Protein AF-A0A2C9KX02-F1 (afdb_monomer)

Organism: Biomphalaria glabrata (NCBI:txid6526)

Mean predicted aligned error: 10.03 Å

Foldseek 3Di:
DDVVLLVLCVVCCVVVLVPDACVQLLVQCCVVVVDDPVLSVVLVVVVDRVSSVVSVSVSCVVVVVCVVSSLVSLCVDPVSVVVSCVSVVVVVPVPVPPDDD

Nearest PDB structures (foldseek):
  5wvc-assembly1_C  TM=8.047E-01  e=5.888E-02  Homo sapiens
  5wve-assembly1_W  TM=7.852E-01  e=6.231E-02  Homo sapiens
  5juy-assembly1_G  TM=7.852E-01  e=6.231E-02  Homo sapiens
  5wve-assembly1_X  TM=8.085E-01  e=1.456E-01  Homo sapiens
  8jol-assembly1_C  TM=7.876E-01  e=2.422E-01  Caenorhabditis elegans

Solvent-accessible surface area (backbone atoms only — not comparable to full-atom values): 5947 Å² total; per-residue (Å²): 122,51,76,67,54,52,51,51,49,69,60,54,45,62,66,42,60,80,76,48,75,62,64,61,45,54,52,44,33,41,76,69,66,69,41,51,74,68,54,49,52,59,31,66,69,57,82,38,66,71,57,25,48,53,52,50,54,53,58,38,68,77,34,54,88,51,45,61,55,55,47,48,39,28,50,73,37,80,76,39,26,60,48,42,43,61,64,54,56,54,69,73,65,68,65,74,84,78,77,87,133

pLDDT: mean 71.99, std 13.84, range [37.88, 91.06]

Sequence (101 aa):
MNASDWEKLQRNWKELLEINPVCHIINHLFQEDVITLSEKKSIEKLKVFDKEMRKLLHLLKEKPEKCKHFLDALKADPVDKLIADKILETESKSDPSLRTK

Secondary structure (DSSP, 8-state):
--HHHHHHHHHHHHHHHTTS-THHHHHHHHHTTSS-HHHHHHHHTT--HHHHHHHHHHHHHT-GGGHHHHHHHHHHSHHHHHHHHHHHGGGSS--------

Structure (mmCIF, N/CA/C/O backbone):
data_AF-A0A2C9KX02-F1
#
_entry.id   AF-A0A2C9KX02-F1
#
loop_
_atom_site.group_PDB
_atom_site.id
_atom_site.type_symbol
_atom_site.label_atom_id
_atom_site.label_alt_id
_atom_site.label_comp_id
_atom_site.label_asym_id
_atom_site.label_entity_id
_atom_site.label_seq_id
_atom_site.pdbx_PDB_ins_code
_atom_site.Cartn_x
_atom_site.Cartn_y
_atom_site.Cartn_z
_atom_site.occupancy
_atom_site.B_iso_or_equiv
_atom_site.auth_seq_id
_atom_site.auth_comp_id
_atom_site.auth_asym_id
_atom_site.auth_atom_id
_atom_site.pdbx_PDB_model_num
ATOM 1 N N . MET A 1 1 ? 7.414 -9.070 7.611 1.00 62.44 1 MET A N 1
ATOM 2 C CA . MET A 1 1 ? 8.177 -7.989 6.962 1.00 62.44 1 MET A CA 1
ATOM 3 C C . MET A 1 1 ? 8.860 -7.199 8.055 1.00 62.44 1 MET A C 1
ATOM 5 O O . MET A 1 1 ? 8.194 -6.727 8.973 1.00 62.44 1 MET A O 1
ATOM 9 N N . ASN A 1 2 ? 10.181 -7.152 8.013 1.00 66.19 2 ASN A N 1
ATOM 10 C CA . ASN A 1 2 ? 11.015 -6.701 9.117 1.00 66.19 2 ASN A CA 1
ATOM 11 C C . ASN A 1 2 ? 11.307 -5.203 8.924 1.00 66.19 2 ASN A C 1
ATOM 13 O O . ASN A 1 2 ? 11.073 -4.657 7.846 1.00 66.19 2 ASN A O 1
ATOM 17 N N . ALA A 1 3 ? 11.843 -4.511 9.934 1.00 67.81 3 ALA A N 1
ATOM 18 C CA . ALA A 1 3 ? 12.183 -3.086 9.798 1.00 67.81 3 ALA A CA 1
ATOM 19 C C . ALA A 1 3 ? 13.124 -2.812 8.603 1.00 67.81 3 ALA A C 1
ATOM 21 O O . ALA A 1 3 ? 12.953 -1.825 7.893 1.00 67.81 3 ALA A O 1
ATOM 22 N N . SER A 1 4 ? 14.047 -3.740 8.328 1.00 69.44 4 SER A N 1
ATOM 23 C CA . SER A 1 4 ? 14.963 -3.652 7.186 1.00 69.44 4 SER A CA 1
ATOM 24 C C . SER A 1 4 ? 14.243 -3.756 5.834 1.00 69.44 4 SER A C 1
ATOM 26 O O . SER A 1 4 ? 14.561 -3.011 4.910 1.00 69.44 4 SER A O 1
ATOM 28 N N . ASP A 1 5 ? 13.225 -4.611 5.719 1.00 70.56 5 ASP A N 1
ATOM 29 C CA . ASP A 1 5 ? 12.431 -4.739 4.489 1.00 70.56 5 ASP A CA 1
ATOM 30 C C . ASP A 1 5 ? 11.604 -3.478 4.238 1.00 70.56 5 ASP A C 1
ATOM 32 O O . ASP A 1 5 ? 11.465 -3.034 3.101 1.00 70.56 5 ASP A O 1
ATOM 36 N N . TRP A 1 6 ? 11.108 -2.858 5.312 1.00 70.81 6 TRP A N 1
ATOM 37 C CA . TRP A 1 6 ? 10.410 -1.577 5.262 1.00 70.81 6 TRP A CA 1
ATOM 38 C C . TRP A 1 6 ? 11.303 -0.439 4.764 1.00 70.81 6 TRP A C 1
ATOM 40 O O . TRP A 1 6 ? 10.883 0.343 3.912 1.00 70.81 6 TRP A O 1
ATOM 50 N N . GLU A 1 7 ? 12.544 -0.359 5.240 1.00 72.38 7 GLU A N 1
ATOM 51 C CA . GLU A 1 7 ? 13.509 0.631 4.754 1.00 72.38 7 GLU A CA 1
ATOM 52 C C . GLU A 1 7 ? 13.896 0.393 3.291 1.00 72.38 7 GLU A C 1
ATOM 54 O O . GLU A 1 7 ? 14.009 1.345 2.515 1.00 72.38 7 GLU A O 1
ATOM 59 N N . LYS A 1 8 ? 14.061 -0.871 2.883 1.00 72.62 8 LYS A N 1
ATOM 60 C CA . LYS A 1 8 ? 14.314 -1.233 1.482 1.00 72.62 8 LYS A CA 1
ATOM 61 C C . LYS A 1 8 ? 13.140 -0.844 0.594 1.00 72.62 8 LYS A C 1
ATOM 63 O O . LYS A 1 8 ? 13.359 -0.233 -0.453 1.00 72.62 8 LYS A O 1
ATOM 68 N N . LEU A 1 9 ? 11.913 -1.128 1.028 1.00 72.62 9 LEU A N 1
ATOM 69 C CA . LEU A 1 9 ? 10.703 -0.687 0.348 1.00 72.62 9 LEU A CA 1
ATOM 70 C C . LEU A 1 9 ? 10.708 0.837 0.199 1.00 72.62 9 LEU A C 1
ATOM 72 O O . LEU A 1 9 ? 10.555 1.342 -0.906 1.00 72.62 9 LEU A O 1
ATOM 76 N N . GLN A 1 10 ? 10.995 1.563 1.285 1.00 71.31 10 GLN A N 1
ATOM 77 C CA . GLN A 1 10 ? 11.071 3.026 1.308 1.00 71.31 10 GLN A CA 1
ATOM 78 C C . GLN A 1 10 ? 12.219 3.635 0.482 1.00 71.31 10 GLN A C 1
ATOM 80 O O . GLN A 1 10 ? 12.170 4.828 0.169 1.00 71.31 10 GLN A O 1
ATOM 85 N N . ARG A 1 11 ? 13.228 2.860 0.084 1.00 71.62 11 ARG A N 1
ATOM 86 C CA . ARG A 1 11 ? 14.259 3.313 -0.863 1.00 71.62 11 ARG A CA 1
ATOM 87 C C . ARG A 1 11 ? 13.867 3.039 -2.311 1.00 71.62 11 ARG A C 1
ATOM 89 O O . ARG A 1 11 ? 13.950 3.950 -3.124 1.00 71.62 11 ARG A O 1
ATOM 96 N N . ASN A 1 12 ? 13.389 1.830 -2.603 1.00 69.50 12 ASN A N 1
ATOM 97 C CA . ASN A 1 12 ? 13.079 1.400 -3.971 1.00 69.50 12 ASN A CA 1
ATOM 98 C C . ASN A 1 12 ? 11.732 1.949 -4.485 1.00 69.50 12 ASN A C 1
ATOM 100 O O . ASN A 1 12 ? 11.524 2.044 -5.687 1.00 69.50 12 ASN A O 1
ATOM 104 N N . TRP A 1 13 ? 10.805 2.356 -3.609 1.00 70.00 13 TRP A N 1
ATOM 105 C CA . TRP A 1 13 ? 9.485 2.839 -4.049 1.00 70.00 13 TRP A CA 1
ATOM 106 C C . TRP A 1 13 ? 9.480 4.223 -4.717 1.00 70.00 13 TRP A C 1
ATOM 108 O O . TRP A 1 13 ? 8.510 4.566 -5.386 1.00 70.00 13 TRP A O 1
ATOM 118 N N . LYS A 1 14 ? 10.528 5.040 -4.551 1.00 66.12 14 LYS A N 1
ATOM 119 C CA . LYS A 1 14 ? 10.631 6.297 -5.308 1.00 66.12 14 LYS A CA 1
ATOM 120 C C . LYS A 1 14 ? 10.782 6.023 -6.801 1.00 66.12 14 LYS A C 1
ATOM 122 O O . LYS A 1 14 ? 10.148 6.704 -7.593 1.00 66.12 14 LYS A O 1
ATOM 127 N N . GLU A 1 15 ? 11.540 4.984 -7.146 1.00 64.62 15 GLU A N 1
ATOM 128 C CA . GLU A 1 15 ? 11.658 4.494 -8.521 1.00 64.62 15 GLU A CA 1
ATOM 129 C C . GLU A 1 15 ? 10.318 3.904 -9.017 1.00 64.62 15 GLU A C 1
ATOM 131 O O . GLU A 1 15 ? 9.996 4.044 -10.189 1.00 64.62 15 GLU A O 1
ATOM 136 N N . LEU A 1 16 ? 9.489 3.322 -8.131 1.00 59.25 16 LEU A N 1
ATOM 137 C CA . LEU A 1 16 ? 8.128 2.843 -8.463 1.00 59.25 16 LEU A CA 1
ATOM 138 C C . LEU A 1 16 ? 7.164 3.975 -8.839 1.00 59.25 16 LEU A C 1
ATOM 140 O O . LEU A 1 16 ? 6.402 3.838 -9.791 1.00 59.25 16 LEU A O 1
ATOM 144 N N . LEU A 1 17 ? 7.171 5.083 -8.092 1.00 60.81 17 LEU A N 1
ATOM 145 C CA . LEU A 1 17 ? 6.248 6.206 -8.309 1.00 60.81 17 LEU A CA 1
ATOM 146 C C . LEU A 1 17 ? 6.389 6.871 -9.675 1.00 60.81 17 LEU A C 1
ATOM 148 O O . LEU A 1 17 ? 5.419 7.434 -10.180 1.00 60.81 17 LEU A O 1
ATOM 152 N N . GLU A 1 18 ? 7.602 6.873 -10.226 1.00 59.12 18 GLU A N 1
ATOM 153 C CA . GLU A 1 18 ? 7.873 7.447 -11.544 1.00 59.12 18 GLU A CA 1
ATOM 154 C C . GLU A 1 18 ? 7.298 6.579 -12.670 1.00 59.12 18 GLU A C 1
ATOM 156 O O . GLU A 1 18 ? 7.070 7.078 -13.770 1.00 59.12 18 GLU A O 1
ATOM 161 N N . ILE A 1 19 ? 7.033 5.299 -12.390 1.00 56.28 19 ILE A N 1
ATOM 162 C CA . ILE A 1 19 ? 6.668 4.300 -13.394 1.00 56.28 19 ILE A CA 1
ATOM 163 C C . ILE A 1 19 ? 5.190 3.900 -13.283 1.00 56.28 19 ILE A C 1
ATOM 165 O O . ILE A 1 19 ? 4.560 3.678 -14.316 1.00 56.28 19 ILE A O 1
ATOM 169 N N . ASN A 1 20 ? 4.611 3.828 -12.075 1.00 60.44 20 ASN A N 1
ATOM 170 C CA . ASN A 1 20 ? 3.275 3.254 -11.890 1.00 60.44 20 ASN A CA 1
ATOM 171 C C . ASN A 1 20 ? 2.402 4.002 -10.855 1.00 60.44 20 ASN A C 1
ATOM 173 O O . ASN A 1 20 ? 2.854 4.288 -9.739 1.00 60.44 20 ASN A O 1
ATOM 177 N N . PRO A 1 21 ? 1.124 4.308 -11.162 1.00 61.69 21 PRO A N 1
ATOM 178 C CA . PRO A 1 21 ? 0.203 4.889 -10.192 1.00 61.69 21 PRO A CA 1
ATOM 179 C C . PRO A 1 21 ? -0.193 3.907 -9.075 1.00 61.69 21 PRO A C 1
ATOM 181 O O . PRO A 1 21 ? -0.736 2.829 -9.305 1.00 61.69 21 PRO A O 1
ATOM 184 N N . VAL A 1 22 ? -0.071 4.384 -7.833 1.00 69.88 22 VAL A N 1
ATOM 185 C CA . VAL A 1 22 ? -0.425 3.720 -6.555 1.00 69.88 22 VAL A CA 1
ATOM 186 C C . VAL A 1 22 ? -1.890 3.220 -6.494 1.00 69.88 22 VAL A C 1
ATOM 188 O O . VAL A 1 22 ? -2.257 2.413 -5.641 1.00 69.88 22 VAL A O 1
ATOM 191 N N . CYS A 1 23 ? -2.732 3.668 -7.429 1.00 73.69 23 CYS A N 1
ATOM 192 C CA . CYS A 1 23 ? -4.139 3.300 -7.607 1.00 73.69 23 CYS A CA 1
ATOM 193 C C . CYS A 1 23 ? -4.395 1.781 -7.585 1.00 73.69 23 CYS A C 1
ATOM 195 O O . CYS A 1 23 ? -5.283 1.320 -6.863 1.00 73.69 23 CYS A O 1
ATOM 197 N N . HIS A 1 24 ? -3.622 0.995 -8.342 1.00 77.50 24 HIS A N 1
ATOM 198 C CA . HIS A 1 24 ? -3.848 -0.453 -8.440 1.00 77.50 24 HIS A CA 1
ATOM 199 C C . HIS A 1 24 ? -3.601 -1.163 -7.107 1.00 77.50 24 HIS A C 1
ATOM 201 O O . HIS A 1 24 ? -4.408 -1.989 -6.678 1.00 77.50 24 HIS A O 1
ATOM 207 N N . ILE A 1 25 ? -2.543 -0.760 -6.405 1.00 81.00 25 ILE A N 1
ATOM 208 C CA . ILE A 1 25 ? -2.181 -1.298 -5.095 1.00 81.00 25 ILE A CA 1
ATOM 209 C C . ILE A 1 25 ? -3.262 -0.960 -4.061 1.00 81.00 25 ILE A C 1
ATOM 211 O O . ILE A 1 25 ? -3.703 -1.832 -3.317 1.00 81.00 25 ILE A O 1
ATOM 215 N N . ILE A 1 26 ? -3.741 0.288 -4.039 1.00 84.38 26 ILE A N 1
ATOM 216 C CA . ILE A 1 26 ? -4.815 0.723 -3.130 1.00 84.38 26 ILE A CA 1
ATOM 217 C C . ILE A 1 26 ? -6.097 -0.084 -3.376 1.00 84.38 26 ILE A C 1
ATOM 219 O O . ILE A 1 26 ? -6.749 -0.512 -2.424 1.00 84.38 26 ILE A O 1
ATOM 223 N N . ASN A 1 27 ? -6.464 -0.307 -4.641 1.00 85.38 27 ASN A N 1
ATOM 224 C CA . ASN A 1 27 ? -7.644 -1.095 -4.989 1.00 85.38 27 ASN A CA 1
ATOM 225 C C . ASN A 1 27 ? -7.513 -2.552 -4.547 1.00 85.38 27 ASN A C 1
ATOM 227 O O . ASN A 1 27 ? -8.446 -3.071 -3.939 1.00 85.38 27 ASN A O 1
ATOM 231 N N . HIS A 1 28 ? -6.362 -3.180 -4.792 1.00 85.69 28 HIS A N 1
ATOM 232 C CA . HIS A 1 28 ? -6.112 -4.558 -4.376 1.00 85.69 28 HIS A CA 1
ATOM 233 C C . HIS A 1 28 ? -6.178 -4.702 -2.851 1.00 85.69 28 HIS A C 1
ATOM 235 O O . HIS A 1 28 ? 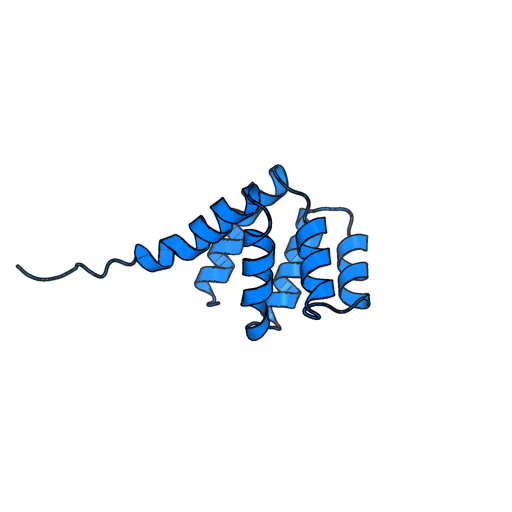-6.899 -5.545 -2.330 1.00 85.69 28 HIS A O 1
ATOM 241 N N . LEU A 1 29 ? -5.518 -3.804 -2.116 1.00 86.75 29 LEU A N 1
ATOM 242 C CA . LEU A 1 29 ? -5.555 -3.803 -0.653 1.00 86.75 29 LEU A CA 1
ATOM 243 C C . LEU A 1 29 ? -6.954 -3.557 -0.081 1.00 86.75 29 LE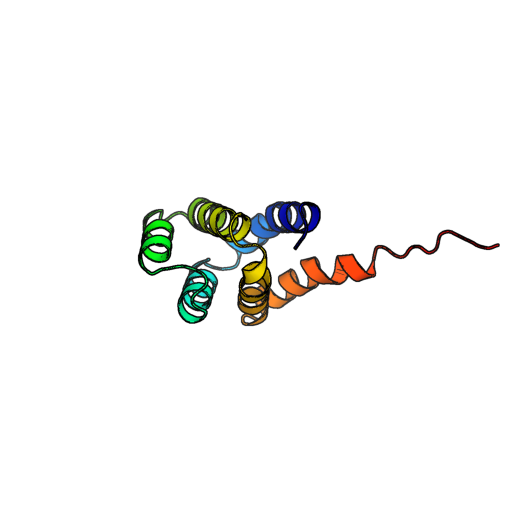U A C 1
ATOM 245 O O . LEU A 1 29 ? -7.259 -4.028 1.011 1.00 86.75 29 LEU A O 1
ATOM 249 N N . PHE A 1 30 ? -7.801 -2.812 -0.787 1.00 88.75 30 PHE A N 1
ATOM 250 C CA . PHE A 1 30 ? -9.197 -2.653 -0.401 1.00 88.75 30 PHE A CA 1
ATOM 251 C C . PHE A 1 30 ? -10.012 -3.930 -0.656 1.00 88.75 30 PHE A C 1
ATOM 253 O O . PHE A 1 30 ? -10.824 -4.298 0.185 1.00 88.75 30 PHE A O 1
ATOM 260 N N . GLN A 1 31 ? -9.790 -4.620 -1.781 1.00 88.94 31 GLN A N 1
ATOM 261 C CA . GLN A 1 31 ? -10.465 -5.893 -2.075 1.00 88.94 31 GLN A CA 1
ATOM 262 C C . GLN A 1 31 ? -10.078 -7.006 -1.096 1.00 88.94 31 GLN A C 1
ATOM 264 O O . GLN A 1 31 ? -10.935 -7.788 -0.700 1.00 88.94 31 GLN A O 1
ATOM 269 N N . GLU A 1 32 ? -8.822 -7.021 -0.656 1.00 86.50 32 GLU A N 1
ATOM 270 C CA . GLU A 1 32 ? -8.290 -7.975 0.325 1.00 86.50 32 GLU A CA 1
ATOM 271 C C . GLU A 1 32 ? -8.600 -7.586 1.788 1.00 86.50 32 GLU A C 1
ATOM 273 O O . GLU A 1 32 ? -8.027 -8.147 2.722 1.00 86.50 32 GLU A O 1
ATOM 278 N N . ASP A 1 33 ? -9.467 -6.589 2.009 1.00 86.75 33 ASP A N 1
ATOM 279 C CA . ASP A 1 33 ? -9.851 -6.071 3.332 1.00 86.75 33 ASP A CA 1
ATOM 280 C C . ASP A 1 33 ? -8.641 -5.647 4.201 1.00 86.75 33 ASP A C 1
ATOM 282 O O . ASP A 1 33 ? -8.632 -5.713 5.434 1.00 86.75 33 ASP A O 1
ATOM 286 N N . VAL A 1 34 ? -7.549 -5.209 3.567 1.00 87.62 34 VAL A N 1
ATOM 287 C CA . VAL A 1 34 ? -6.340 -4.728 4.256 1.00 87.62 34 VAL A CA 1
ATOM 288 C C . VAL A 1 34 ? -6.524 -3.300 4.748 1.00 87.62 34 VAL A C 1
ATOM 290 O O . VAL A 1 34 ? -6.137 -2.957 5.875 1.00 87.62 34 VAL A O 1
ATOM 293 N N . ILE A 1 35 ? -7.150 -2.483 3.908 1.00 89.19 35 ILE A N 1
ATOM 294 C CA . ILE A 1 35 ? -7.547 -1.115 4.212 1.00 89.19 35 ILE A CA 1
ATOM 295 C C . ILE A 1 35 ? -9.063 -0.983 4.086 1.00 89.19 35 ILE A C 1
ATOM 297 O O . ILE A 1 35 ? -9.689 -1.537 3.190 1.00 89.19 35 ILE A O 1
ATOM 301 N N . THR A 1 36 ? -9.655 -0.205 4.977 1.00 91.06 36 THR A N 1
ATOM 302 C CA . THR A 1 36 ? -11.072 0.145 4.955 1.00 91.06 36 THR A CA 1
ATOM 303 C C . THR A 1 36 ? -11.372 1.169 3.862 1.00 91.06 36 THR A C 1
ATOM 305 O O . THR A 1 36 ? -10.497 1.892 3.376 1.00 91.06 36 THR A O 1
ATOM 308 N N . LEU A 1 37 ? -12.656 1.328 3.535 1.00 88.88 37 LEU A N 1
ATOM 309 C CA . LEU A 1 37 ? -13.117 2.368 2.610 1.00 88.88 37 LEU A CA 1
ATOM 310 C C . LEU A 1 37 ? -12.722 3.785 3.071 1.00 88.88 37 LEU A C 1
ATOM 312 O O . LEU A 1 37 ? -12.472 4.662 2.244 1.00 88.88 37 LEU A O 1
ATOM 316 N N . SER A 1 38 ? -12.668 4.019 4.387 1.00 90.81 38 SER A N 1
ATOM 317 C CA . SER A 1 38 ? -12.267 5.308 4.963 1.00 90.81 38 SER A CA 1
ATOM 318 C C . SER A 1 38 ? -10.774 5.580 4.762 1.00 90.81 38 SER A C 1
ATOM 320 O O . SER A 1 38 ? -10.388 6.674 4.341 1.00 90.81 38 SER A O 1
ATOM 322 N N . GLU A 1 39 ? -9.933 4.569 4.997 1.00 90.31 39 GLU A N 1
ATOM 323 C CA . GLU A 1 39 ? -8.489 4.633 4.749 1.00 90.31 39 GLU A CA 1
ATOM 324 C C . GLU A 1 39 ? -8.200 4.841 3.259 1.00 90.31 39 GLU A C 1
ATOM 326 O O . GLU A 1 39 ? -7.477 5.775 2.913 1.00 90.31 39 GLU A O 1
ATOM 331 N N . LYS A 1 40 ? -8.852 4.069 2.378 1.00 88.56 40 LYS A N 1
ATOM 332 C CA . LYS A 1 40 ? -8.764 4.229 0.919 1.00 88.56 40 LYS A CA 1
ATOM 333 C C . LYS A 1 40 ? -9.066 5.664 0.482 1.00 88.56 40 LYS A C 1
ATOM 335 O O . LYS A 1 40 ? -8.220 6.314 -0.125 1.00 88.56 40 LYS A O 1
ATOM 340 N N . LYS A 1 41 ? -10.227 6.204 0.873 1.00 88.75 41 LYS A N 1
ATOM 341 C CA . LYS A 1 41 ? -10.610 7.588 0.544 1.00 88.75 41 LYS A CA 1
ATOM 342 C C . LYS A 1 41 ? -9.630 8.615 1.110 1.00 88.75 41 LYS A C 1
ATOM 344 O O . LYS A 1 41 ? -9.438 9.671 0.516 1.00 88.75 41 LYS A O 1
ATOM 349 N N . SER A 1 42 ? -9.047 8.347 2.276 1.00 89.25 42 SER A N 1
ATOM 350 C CA . SER A 1 42 ? -8.068 9.240 2.903 1.00 89.25 42 SER A CA 1
ATOM 351 C C . SER A 1 42 ? -6.742 9.267 2.150 1.00 89.25 42 SER A C 1
ATOM 353 O O . SER A 1 42 ? -6.084 10.305 2.140 1.00 89.25 42 SER A O 1
ATOM 355 N N . ILE A 1 43 ? -6.366 8.150 1.526 1.00 86.56 43 ILE A N 1
ATOM 356 C CA . ILE A 1 43 ? -5.211 8.058 0.637 1.00 86.56 43 ILE A CA 1
ATOM 357 C C . ILE A 1 43 ? -5.528 8.805 -0.664 1.00 86.56 43 ILE A C 1
ATOM 359 O O . ILE A 1 43 ? -4.894 9.818 -0.926 1.00 86.56 43 ILE A O 1
ATOM 363 N N . GLU A 1 44 ? -6.582 8.419 -1.388 1.00 84.25 44 GLU A N 1
ATOM 364 C CA . GLU A 1 44 ? -6.954 8.995 -2.699 1.00 84.25 44 GLU A CA 1
ATOM 365 C C . GLU A 1 44 ? -7.190 10.521 -2.660 1.00 84.25 44 GLU A C 1
ATOM 367 O O . GLU A 1 44 ? -6.994 11.239 -3.642 1.00 84.25 44 GLU A O 1
ATOM 372 N N . LYS A 1 45 ? -7.586 11.065 -1.501 1.00 87.12 45 LYS A N 1
ATOM 373 C CA . LYS A 1 45 ? -7.734 12.516 -1.292 1.00 87.12 45 LYS A CA 1
ATOM 374 C C . LYS A 1 45 ? -6.420 13.295 -1.370 1.00 87.12 45 LYS A C 1
ATOM 376 O O . LYS A 1 45 ? -6.472 14.508 -1.570 1.00 87.12 45 LYS A O 1
ATOM 381 N N . LEU A 1 46 ? -5.269 12.648 -1.186 1.00 82.44 46 LEU A N 1
ATOM 382 C CA . LEU A 1 46 ? -3.967 13.316 -1.169 1.00 82.44 46 LEU A CA 1
ATOM 383 C C . LEU A 1 46 ? -3.542 13.794 -2.561 1.00 82.44 46 LEU A C 1
ATOM 385 O O . LEU A 1 46 ? -2.773 14.753 -2.626 1.00 82.44 46 LEU A O 1
ATOM 389 N N . LYS A 1 47 ? -4.059 13.177 -3.641 1.00 75.19 47 LYS A N 1
ATOM 390 C CA . LYS A 1 47 ? -3.831 13.544 -5.058 1.00 75.19 47 LYS A CA 1
ATOM 391 C C . LYS A 1 47 ? -2.355 13.749 -5.437 1.00 75.19 47 LYS A C 1
ATOM 393 O O . LYS A 1 47 ? -2.042 14.486 -6.369 1.00 75.19 47 L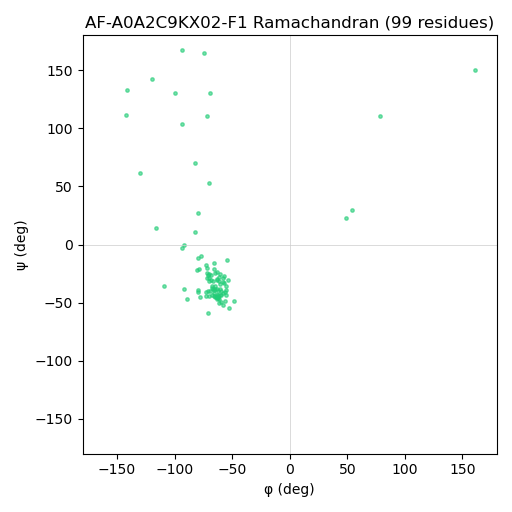YS A O 1
ATOM 398 N N . VAL A 1 48 ? -1.447 13.149 -4.674 1.00 79.94 48 VAL A N 1
ATOM 399 C CA . VAL A 1 48 ? 0.004 13.241 -4.832 1.00 79.94 48 VAL A CA 1
ATOM 400 C C . VAL A 1 48 ? 0.547 11.860 -4.521 1.00 79.94 48 VAL A C 1
ATOM 402 O O . VAL A 1 48 ? 0.539 11.454 -3.357 1.00 79.94 48 VAL A O 1
ATOM 405 N N . PHE A 1 49 ? 1.063 11.180 -5.541 1.00 76.19 49 PHE A N 1
ATOM 406 C CA . PHE A 1 49 ? 1.439 9.772 -5.447 1.00 76.19 49 PHE A CA 1
ATOM 407 C C . PHE A 1 49 ? 2.435 9.481 -4.307 1.00 76.19 49 PHE A C 1
ATOM 409 O O . PHE A 1 49 ? 2.258 8.513 -3.568 1.00 76.19 49 PHE A O 1
ATOM 416 N N . ASP A 1 50 ? 3.423 10.359 -4.071 1.00 77.25 50 ASP A N 1
ATOM 417 C CA . ASP A 1 50 ? 4.348 10.232 -2.926 1.00 77.25 50 ASP A CA 1
ATOM 418 C C . ASP A 1 50 ? 3.625 10.257 -1.578 1.00 77.25 50 ASP A C 1
ATOM 420 O O . ASP A 1 50 ? 3.892 9.430 -0.702 1.00 77.25 50 ASP A O 1
ATOM 424 N N . LYS A 1 51 ? 2.654 11.155 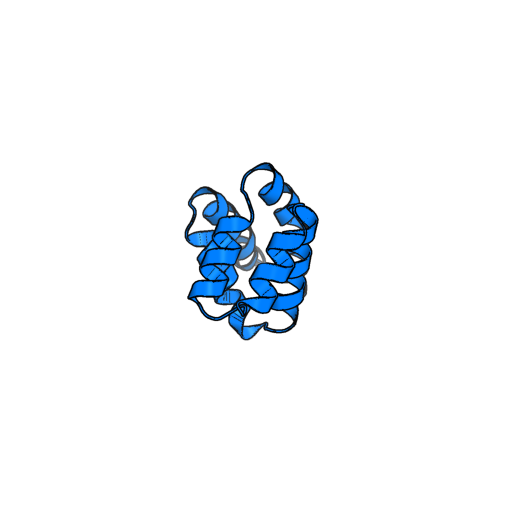-1.416 1.00 83.00 51 LYS A N 1
ATOM 425 C CA . LYS A 1 51 ? 1.886 11.252 -0.174 1.00 83.00 51 LYS A CA 1
ATOM 426 C C . LYS A 1 51 ? 0.946 10.063 -0.013 1.00 83.00 51 LYS A C 1
ATOM 428 O O . LYS A 1 51 ? 0.824 9.547 1.096 1.00 83.00 51 LYS A O 1
ATOM 433 N N . GLU A 1 52 ? 0.310 9.633 -1.100 1.00 85.19 52 GLU A N 1
ATOM 434 C CA . GLU A 1 52 ? -0.585 8.475 -1.129 1.00 85.19 52 GLU A CA 1
ATOM 435 C C . GLU A 1 52 ? 0.132 7.213 -0.667 1.00 85.19 52 GLU A C 1
ATOM 437 O O . GLU A 1 52 ? -0.300 6.553 0.279 1.00 85.19 52 GLU A O 1
ATOM 442 N N . MET A 1 53 ? 1.287 6.930 -1.262 1.00 79.50 53 MET A N 1
ATOM 443 C CA . MET A 1 53 ? 2.061 5.752 -0.909 1.00 79.50 53 MET A CA 1
ATOM 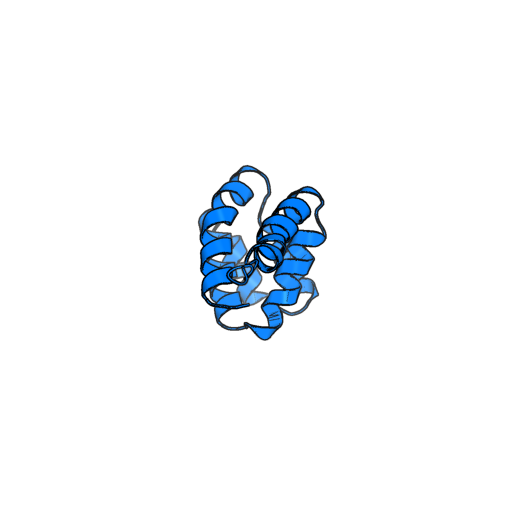444 C C . MET A 1 53 ? 2.627 5.855 0.507 1.00 79.50 53 MET A C 1
ATOM 446 O O . MET A 1 53 ? 2.491 4.909 1.270 1.00 79.50 53 MET A O 1
ATOM 450 N N . ARG A 1 54 ? 3.181 6.998 0.943 1.00 82.56 54 ARG A N 1
ATOM 451 C CA . ARG A 1 54 ? 3.643 7.148 2.342 1.00 82.56 54 ARG A CA 1
ATOM 452 C C . ARG A 1 54 ? 2.535 6.877 3.353 1.00 82.56 54 ARG A C 1
ATOM 454 O O . ARG A 1 54 ? 2.787 6.243 4.375 1.00 82.56 54 ARG A O 1
ATOM 461 N N . LYS A 1 55 ? 1.319 7.354 3.070 1.00 86.50 55 LYS A N 1
ATOM 462 C CA . LYS A 1 55 ? 0.131 7.091 3.888 1.00 86.50 55 LYS A CA 1
ATOM 463 C C . LYS A 1 55 ? -0.184 5.592 3.903 1.00 86.50 55 LYS A C 1
ATOM 465 O O . LYS A 1 55 ? -0.399 5.043 4.977 1.00 86.50 55 LYS A O 1
ATOM 470 N N . LEU A 1 56 ? -0.144 4.934 2.745 1.00 84.56 56 LEU A N 1
ATOM 471 C CA . LEU A 1 56 ? -0.345 3.491 2.614 1.00 84.56 56 LEU A CA 1
ATOM 472 C C . LEU A 1 56 ? 0.692 2.684 3.413 1.00 84.56 56 LEU A C 1
ATOM 474 O O . LEU A 1 56 ? 0.325 1.817 4.201 1.00 84.56 56 LEU A O 1
ATOM 478 N N . LEU A 1 57 ? 1.979 3.006 3.262 1.00 81.31 57 LEU A N 1
ATOM 479 C CA . LEU A 1 57 ? 3.074 2.349 3.979 1.00 81.31 57 LEU A CA 1
ATOM 480 C C . LEU A 1 57 ? 2.935 2.526 5.495 1.00 81.31 57 LEU A C 1
ATOM 482 O O . LEU A 1 57 ? 3.197 1.598 6.254 1.00 81.31 57 LEU A O 1
ATOM 486 N N . HIS A 1 58 ? 2.495 3.705 5.943 1.00 85.25 58 HIS A N 1
ATOM 487 C CA . HIS A 1 58 ? 2.237 3.960 7.357 1.00 85.25 58 HIS A CA 1
ATOM 488 C C . HIS A 1 58 ? 1.130 3.051 7.909 1.00 85.25 58 HIS A C 1
ATOM 490 O O . HIS A 1 58 ? 1.338 2.417 8.936 1.00 85.25 58 HIS A O 1
ATOM 496 N N . LEU A 1 59 ? 0.010 2.916 7.191 1.00 85.19 59 LEU A N 1
ATOM 497 C CA . LEU A 1 59 ? -1.094 2.030 7.587 1.00 85.19 59 LEU A CA 1
ATOM 498 C C . LEU A 1 59 ? -0.677 0.555 7.620 1.00 85.19 59 LEU A C 1
ATOM 500 O O . LEU A 1 59 ? -1.081 -0.196 8.502 1.00 85.19 59 LEU A O 1
ATOM 504 N N . LEU A 1 60 ? 0.148 0.133 6.664 1.00 82.25 60 LEU A N 1
ATOM 505 C CA . LEU A 1 60 ? 0.666 -1.233 6.596 1.00 82.25 60 LEU A CA 1
ATOM 506 C C . LEU A 1 60 ? 1.704 -1.524 7.688 1.00 82.25 60 LEU A C 1
ATOM 508 O O . LEU A 1 60 ? 1.801 -2.659 8.145 1.00 82.25 60 LEU A O 1
ATOM 512 N N . LYS A 1 61 ? 2.452 -0.515 8.151 1.00 81.12 61 LYS A N 1
ATOM 513 C CA . LYS A 1 61 ? 3.370 -0.660 9.291 1.00 81.12 61 LYS A CA 1
ATOM 514 C C . LYS A 1 61 ? 2.624 -0.996 10.587 1.00 81.12 61 LYS A C 1
ATOM 516 O O . LYS A 1 61 ? 3.169 -1.706 11.426 1.00 81.12 61 LYS A O 1
ATOM 521 N N . GLU A 1 62 ? 1.388 -0.522 10.730 1.00 82.62 62 GLU A N 1
ATOM 522 C CA . GLU A 1 62 ? 0.504 -0.864 11.852 1.00 82.62 62 GLU A CA 1
ATOM 523 C C . GLU A 1 62 ? -0.169 -2.240 11.692 1.00 82.62 62 GLU A C 1
ATOM 525 O O . GLU A 1 62 ? -0.739 -2.750 12.652 1.00 82.62 62 GLU A O 1
ATOM 530 N N . LYS A 1 63 ? -0.082 -2.855 10.501 1.00 82.31 63 LYS A N 1
ATOM 531 C CA . LYS A 1 63 ? -0.711 -4.141 10.143 1.00 82.31 63 LYS A CA 1
ATOM 532 C C . LYS A 1 63 ? 0.309 -5.105 9.509 1.00 82.31 63 LYS A C 1
ATOM 534 O O . LYS A 1 63 ? 0.165 -5.479 8.337 1.00 82.31 63 LYS A O 1
ATOM 539 N N . PRO A 1 64 ? 1.374 -5.500 10.232 1.00 75.50 64 PRO A N 1
ATOM 540 C CA . PRO A 1 64 ? 2.481 -6.275 9.671 1.00 75.50 64 PRO A CA 1
ATOM 541 C C . PRO A 1 64 ? 2.053 -7.643 9.119 1.00 75.50 64 PRO A C 1
ATOM 543 O O . PRO A 1 64 ? 2.661 -8.132 8.165 1.00 75.50 64 PRO A O 1
ATOM 546 N N . GLU A 1 65 ? 0.989 -8.253 9.651 1.00 79.62 65 GLU A N 1
ATOM 547 C CA . GLU A 1 65 ? 0.407 -9.494 9.119 1.00 79.62 65 GLU A CA 1
ATOM 548 C C . GLU A 1 65 ? -0.199 -9.332 7.717 1.00 79.62 65 GLU A C 1
ATOM 550 O O . GLU A 1 65 ? -0.272 -10.299 6.952 1.00 79.62 65 GLU A O 1
ATOM 555 N N . LYS A 1 66 ?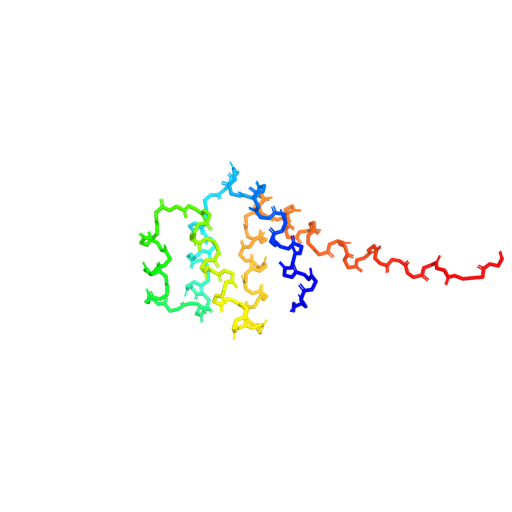 -0.590 -8.107 7.347 1.00 78.75 66 LYS A N 1
ATOM 556 C CA . LYS A 1 66 ? -1.194 -7.796 6.048 1.00 78.75 66 LYS A CA 1
ATOM 557 C C . LYS A 1 66 ? -0.182 -7.327 4.998 1.00 78.75 66 LYS A C 1
ATOM 559 O O . LYS A 1 66 ? -0.542 -7.195 3.830 1.00 78.75 66 LYS A O 1
ATOM 564 N N . CYS A 1 67 ? 1.097 -7.181 5.361 1.00 74.00 67 CYS A N 1
ATOM 565 C CA . CYS A 1 67 ? 2.186 -6.873 4.423 1.00 74.00 67 CYS A CA 1
ATOM 566 C C . CYS A 1 67 ? 2.273 -7.851 3.242 1.00 74.00 67 CYS A C 1
ATOM 568 O O . CYS A 1 67 ? 2.670 -7.451 2.151 1.00 74.00 67 CYS A O 1
ATOM 570 N N . LYS A 1 68 ? 1.884 -9.119 3.432 1.00 78.25 68 LYS A N 1
ATOM 571 C CA . LYS A 1 68 ? 1.882 -10.116 2.350 1.00 78.25 68 LYS A CA 1
ATOM 572 C C . LYS A 1 68 ? 0.970 -9.714 1.184 1.00 78.25 68 LYS A C 1
ATOM 574 O O . LYS A 1 68 ? 1.391 -9.818 0.044 1.00 78.25 68 LYS A O 1
ATOM 579 N N . HIS A 1 69 ? -0.205 -9.147 1.467 1.00 81.56 69 HIS A N 1
ATOM 580 C CA . HIS A 1 69 ? -1.163 -8.716 0.442 1.00 81.56 69 HIS A CA 1
ATOM 581 C C . HIS A 1 69 ? -0.654 -7.500 -0.337 1.00 81.56 69 HIS A C 1
ATOM 583 O O . HIS A 1 69 ? -0.972 -7.326 -1.506 1.00 81.56 69 HIS A O 1
ATOM 589 N N . PHE A 1 70 ? 0.174 -6.662 0.292 1.00 79.31 70 PHE A N 1
ATOM 590 C CA . PHE A 1 70 ? 0.856 -5.575 -0.405 1.00 79.31 70 PHE A CA 1
ATOM 591 C C . PHE A 1 70 ? 1.921 -6.105 -1.373 1.00 79.31 70 PHE A C 1
ATOM 593 O O . PHE A 1 70 ? 2.024 -5.615 -2.493 1.00 79.31 70 PHE A O 1
ATOM 600 N N . LEU A 1 71 ? 2.676 -7.134 -0.980 1.00 76.88 71 LEU A N 1
ATOM 601 C CA . LEU A 1 71 ? 3.613 -7.800 -1.888 1.00 76.88 71 LEU A CA 1
ATOM 602 C C . LEU A 1 71 ? 2.887 -8.556 -3.010 1.00 76.88 71 LEU A C 1
ATOM 604 O O . LEU A 1 71 ? 3.366 -8.540 -4.137 1.00 76.88 71 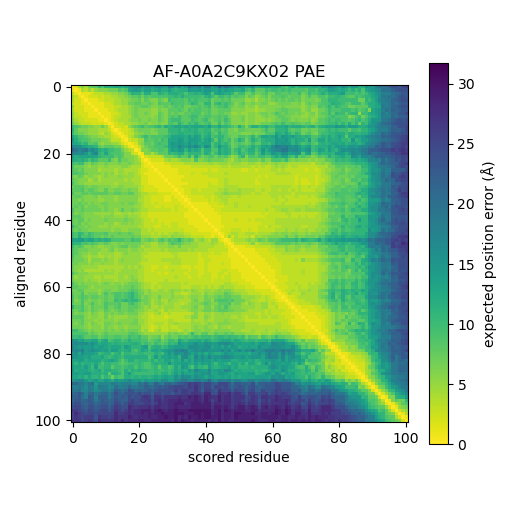LEU A O 1
ATOM 608 N N . ASP A 1 72 ? 1.741 -9.182 -2.733 1.00 80.00 72 ASP A N 1
ATOM 609 C CA . ASP A 1 72 ? 0.882 -9.789 -3.760 1.00 80.00 72 ASP A CA 1
ATOM 610 C C . ASP A 1 72 ? 0.345 -8.744 -4.744 1.00 80.00 72 ASP A C 1
ATOM 612 O O . ASP A 1 72 ? 0.435 -8.948 -5.953 1.00 80.00 72 ASP A O 1
ATOM 616 N N . ALA A 1 73 ? -0.103 -7.582 -4.253 1.00 79.12 73 ALA A N 1
ATOM 617 C CA . ALA A 1 73 ? -0.513 -6.464 -5.103 1.00 79.12 73 ALA A CA 1
ATOM 618 C C . ALA A 1 73 ? 0.623 -6.003 -6.028 1.00 79.12 73 ALA A C 1
ATOM 620 O O . ALA A 1 73 ? 0.390 -5.762 -7.208 1.00 79.12 73 ALA A O 1
ATOM 621 N N . LEU A 1 74 ? 1.853 -5.935 -5.505 1.00 74.50 74 LEU A N 1
ATOM 622 C CA . LEU A 1 74 ? 3.041 -5.640 -6.305 1.00 74.50 74 LEU A CA 1
ATOM 623 C C . LEU A 1 74 ? 3.380 -6.777 -7.283 1.00 74.50 74 LEU A C 1
ATOM 625 O O . LEU A 1 74 ? 3.926 -6.533 -8.341 1.00 74.50 74 LEU A O 1
ATOM 629 N N . LYS A 1 75 ? 3.083 -8.041 -6.987 1.00 70.19 75 LYS A N 1
ATOM 630 C CA . LYS A 1 75 ? 3.343 -9.149 -7.928 1.00 70.19 75 LYS A CA 1
ATOM 631 C C . LYS A 1 75 ? 2.283 -9.285 -9.016 1.00 70.19 75 LYS A C 1
ATOM 633 O O . LYS A 1 75 ? 2.558 -9.907 -10.043 1.00 70.19 75 LYS A O 1
ATOM 638 N N . ALA A 1 76 ? 1.085 -8.759 -8.772 1.00 69.94 76 ALA A N 1
ATOM 639 C CA . ALA A 1 76 ? -0.042 -8.828 -9.692 1.00 69.94 76 ALA A CA 1
ATOM 640 C C . ALA A 1 76 ? 0.179 -7.987 -10.958 1.00 69.94 76 ALA A C 1
ATOM 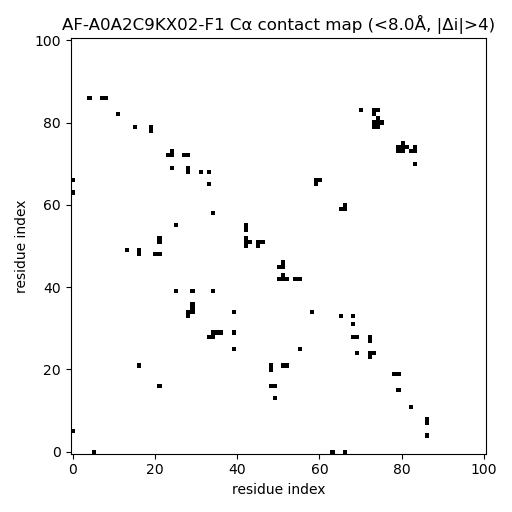642 O O . ALA A 1 76 ? -0.365 -8.327 -12.009 1.00 69.94 76 ALA A O 1
ATOM 643 N N . ASP A 1 77 ? 0.999 -6.938 -10.880 1.00 67.62 77 ASP A N 1
ATOM 644 C CA . ASP A 1 77 ? 1.415 -6.161 -12.041 1.00 67.62 77 ASP A CA 1
ATOM 645 C C . ASP A 1 77 ? 2.827 -6.582 -12.503 1.00 67.62 77 ASP A C 1
ATOM 647 O O . ASP A 1 77 ? 3.741 -6.688 -11.684 1.00 67.62 77 ASP A O 1
ATOM 651 N N . PRO A 1 78 ? 3.054 -6.860 -13.799 1.00 60.72 78 PRO A N 1
ATOM 652 C CA . PRO A 1 78 ? 4.351 -7.320 -14.295 1.00 60.72 78 PRO A CA 1
ATOM 653 C C . PRO A 1 78 ? 5.488 -6.296 -14.123 1.00 60.72 78 PRO A C 1
ATOM 655 O O . PRO A 1 78 ? 6.648 -6.711 -14.067 1.00 60.72 78 PRO A O 1
ATOM 658 N N . VAL A 1 79 ? 5.188 -4.996 -14.016 1.00 60.91 79 VAL A N 1
ATOM 659 C CA . VAL A 1 79 ? 6.175 -3.942 -13.725 1.00 60.91 79 VAL A CA 1
ATOM 660 C C . VAL A 1 79 ? 6.517 -3.936 -12.238 1.00 60.91 79 VAL A C 1
ATOM 662 O O . VAL A 1 79 ? 7.693 -3.927 -11.867 1.00 60.91 79 VAL A O 1
ATOM 665 N N . ASP A 1 80 ? 5.502 -4.031 -11.384 1.00 60.00 80 ASP A N 1
ATOM 666 C CA . ASP A 1 80 ? 5.685 -4.080 -9.933 1.00 60.00 80 ASP A CA 1
ATOM 667 C C . ASP A 1 80 ? 6.315 -5.420 -9.482 1.00 60.00 80 ASP A C 1
ATOM 669 O O . ASP A 1 80 ? 7.033 -5.472 -8.476 1.00 60.00 80 ASP A O 1
ATOM 673 N N . LYS A 1 81 ? 6.140 -6.499 -10.263 1.00 62.59 81 LYS A N 1
ATOM 674 C CA . LYS A 1 81 ? 6.690 -7.836 -9.997 1.00 62.59 81 LYS A CA 1
ATOM 675 C C . LYS A 1 81 ? 8.210 -7.836 -9.979 1.00 62.59 81 LYS A C 1
ATOM 677 O O . LYS A 1 81 ? 8.781 -8.470 -9.100 1.00 62.59 81 LYS A O 1
ATOM 682 N N . LEU A 1 82 ? 8.865 -7.101 -10.884 1.00 59.97 82 LEU A N 1
ATOM 683 C CA . LEU A 1 82 ? 10.329 -6.944 -10.884 1.00 59.97 82 LEU A CA 1
ATOM 684 C C . LEU A 1 82 ? 10.834 -6.348 -9.568 1.00 59.97 82 LEU A C 1
ATOM 686 O O . LEU A 1 82 ? 11.954 -6.624 -9.146 1.00 59.97 82 LEU A O 1
ATOM 690 N N . ILE A 1 83 ? 10.008 -5.543 -8.906 1.00 62.12 83 ILE A N 1
ATOM 691 C CA . ILE A 1 83 ? 10.371 -4.832 -7.686 1.00 62.12 83 ILE A CA 1
ATOM 692 C C . ILE A 1 83 ? 10.010 -5.653 -6.457 1.00 62.12 83 ILE A C 1
ATOM 694 O O . ILE A 1 83 ? 10.814 -5.715 -5.530 1.00 62.12 83 ILE A O 1
ATOM 698 N N . ALA A 1 84 ? 8.879 -6.361 -6.473 1.00 64.19 84 ALA A N 1
ATOM 699 C CA . ALA A 1 84 ? 8.605 -7.414 -5.502 1.00 64.19 84 ALA A CA 1
ATOM 700 C C . ALA A 1 84 ? 9.730 -8.461 -5.498 1.00 64.19 84 ALA A C 1
ATOM 702 O O . ALA A 1 84 ? 10.202 -8.828 -4.424 1.00 64.19 84 ALA A O 1
ATOM 703 N N . ASP A 1 85 ? 10.210 -8.869 -6.678 1.00 65.12 85 ASP A N 1
ATOM 704 C CA . ASP A 1 85 ? 11.399 -9.709 -6.820 1.00 65.12 85 ASP A CA 1
ATOM 705 C C . ASP A 1 85 ? 12.630 -8.994 -6.262 1.00 65.12 85 ASP A C 1
ATOM 707 O O . ASP A 1 85 ? 13.263 -9.536 -5.380 1.00 65.12 85 ASP A O 1
ATOM 711 N N . LYS A 1 86 ? 12.926 -7.738 -6.618 1.00 64.06 86 LYS A N 1
ATOM 712 C CA . LYS A 1 86 ? 14.085 -6.994 -6.068 1.00 64.06 86 LYS A CA 1
ATOM 713 C C . LYS A 1 86 ? 14.064 -6.856 -4.532 1.00 64.06 86 LYS A C 1
ATOM 715 O O . LYS A 1 86 ? 15.120 -6.833 -3.898 1.00 64.06 86 LYS A O 1
ATOM 720 N N . ILE A 1 87 ? 12.879 -6.770 -3.923 1.00 64.81 87 ILE A N 1
ATOM 721 C CA . ILE A 1 87 ? 12.688 -6.757 -2.465 1.00 64.81 87 ILE A CA 1
ATOM 722 C C . ILE A 1 87 ? 12.952 -8.156 -1.881 1.00 64.81 87 ILE A C 1
ATOM 724 O O . ILE A 1 87 ? 13.681 -8.257 -0.894 1.00 64.81 87 ILE A O 1
ATOM 728 N N . LEU A 1 88 ? 12.433 -9.216 -2.515 1.00 62.25 88 LEU A N 1
ATOM 729 C CA . LEU A 1 88 ? 12.525 -10.616 -2.067 1.00 62.25 88 LEU A CA 1
ATOM 730 C C . LEU A 1 88 ? 13.872 -11.302 -2.387 1.00 62.25 88 LEU A C 1
ATOM 732 O O . LEU A 1 88 ? 14.405 -12.026 -1.552 1.00 62.25 88 LEU A O 1
ATOM 736 N N . GLU A 1 89 ? 14.482 -11.058 -3.549 1.00 56.44 89 GLU A N 1
ATOM 737 C CA . GLU A 1 89 ? 15.755 -11.648 -4.007 1.00 56.44 89 GLU A CA 1
ATOM 738 C C . GLU A 1 89 ? 16.915 -11.307 -3.062 1.00 56.44 89 GLU A C 1
ATOM 740 O O . GLU A 1 89 ? 17.889 -12.053 -2.963 1.00 56.44 89 GLU A O 1
ATOM 745 N N . THR A 1 90 ? 16.825 -10.200 -2.317 1.00 48.41 90 THR A N 1
ATOM 746 C CA . THR A 1 90 ? 17.861 -9.851 -1.332 1.00 48.41 90 THR A CA 1
ATOM 747 C C . THR A 1 90 ? 17.784 -10.658 -0.037 1.00 48.41 90 THR A C 1
ATOM 749 O O . THR A 1 90 ? 18.753 -10.633 0.723 1.00 48.41 90 THR A O 1
ATOM 752 N N . GLU A 1 91 ? 16.718 -11.434 0.196 1.00 46.00 91 GLU A N 1
ATOM 753 C CA . GLU A 1 91 ? 16.733 -12.490 1.219 1.00 46.00 91 GLU A CA 1
ATOM 754 C C . GLU A 1 91 ? 17.627 -13.671 0.792 1.00 46.00 91 GLU A C 1
ATOM 756 O O . GLU A 1 91 ? 18.232 -14.305 1.650 1.00 46.00 91 GLU A O 1
ATOM 761 N N . SER A 1 92 ? 17.828 -13.907 -0.515 1.00 41.06 92 SER A N 1
ATOM 762 C CA . SER A 1 92 ? 18.737 -14.953 -1.034 1.00 41.06 92 SER A CA 1
ATOM 763 C C . SER A 1 92 ? 20.176 -14.487 -1.300 1.00 41.06 92 SER A C 1
ATOM 765 O O . SER A 1 92 ? 21.012 -15.292 -1.696 1.00 41.06 92 SER A O 1
ATOM 767 N N . LYS A 1 93 ? 20.504 -13.207 -1.065 1.00 43.47 93 LYS A N 1
ATOM 768 C CA . LYS A 1 93 ? 21.888 -12.682 -1.152 1.00 43.47 93 LYS A CA 1
ATOM 769 C C . LYS A 1 93 ? 22.447 -12.175 0.177 1.00 43.47 93 LYS A C 1
ATOM 771 O O . LYS A 1 93 ? 23.500 -11.545 0.198 1.00 43.47 93 LYS A O 1
ATOM 776 N N . SER A 1 94 ? 21.805 -12.504 1.297 1.00 37.88 94 SER A N 1
ATOM 777 C CA . SER A 1 94 ? 22.568 -12.724 2.528 1.00 37.88 94 SER A CA 1
ATOM 778 C C . SER A 1 94 ? 23.089 -14.149 2.462 1.00 37.88 94 SER A C 1
ATOM 780 O O . SER A 1 94 ? 22.571 -15.029 3.131 1.00 37.88 94 SER A O 1
ATOM 782 N N . ASP A 1 95 ? 24.047 -14.378 1.568 1.00 41.28 95 ASP A N 1
ATOM 783 C CA . ASP A 1 95 ? 24.802 -15.617 1.524 1.00 41.28 95 ASP A CA 1
ATOM 784 C C . ASP A 1 95 ? 25.744 -15.594 2.741 1.00 41.28 95 ASP A C 1
ATOM 786 O O . ASP A 1 95 ? 26.644 -14.748 2.799 1.00 41.28 95 ASP A O 1
ATOM 790 N N . PRO A 1 96 ? 25.539 -16.440 3.766 1.00 46.25 96 PRO A N 1
ATOM 791 C CA . PRO A 1 96 ? 26.443 -16.526 4.897 1.00 46.25 96 PRO A CA 1
ATOM 792 C C . PRO A 1 96 ? 27.681 -17.371 4.561 1.00 46.25 96 PRO A C 1
ATOM 794 O O . PRO A 1 96 ? 28.293 -17.912 5.479 1.00 46.25 96 PRO A O 1
ATOM 797 N N . SER A 1 97 ? 28.114 -17.463 3.296 1.00 47.19 97 SER A N 1
ATOM 798 C CA . SER A 1 97 ? 29.410 -18.047 2.917 1.00 47.19 97 SER A CA 1
ATOM 799 C C . SER A 1 97 ? 30.599 -17.172 3.345 1.00 47.19 97 SER A C 1
ATOM 801 O O . SER A 1 97 ? 31.504 -16.866 2.577 1.00 47.19 97 SER A O 1
ATOM 803 N N . LEU A 1 98 ? 30.650 -16.807 4.623 1.00 61.22 98 LEU A N 1
ATOM 804 C CA . LEU A 1 98 ? 31.868 -16.939 5.399 1.00 61.22 98 LEU A CA 1
ATOM 805 C C . LEU A 1 98 ? 31.804 -18.293 6.110 1.00 61.22 98 LEU A C 1
ATOM 807 O O . LEU A 1 98 ? 31.164 -18.402 7.152 1.00 61.22 98 LEU A O 1
ATOM 811 N N . ARG A 1 99 ? 32.545 -19.289 5.618 1.00 43.25 99 ARG A N 1
ATOM 812 C CA . ARG A 1 99 ? 33.649 -19.935 6.361 1.00 43.25 99 ARG A CA 1
ATOM 813 C C . ARG A 1 99 ? 34.007 -21.299 5.789 1.00 43.25 99 ARG A C 1
ATOM 815 O O . ARG A 1 99 ? 33.151 -22.058 5.361 1.00 43.25 99 ARG A O 1
ATOM 822 N N . THR A 1 100 ? 35.288 -21.612 5.969 1.00 41.84 100 THR A N 1
ATOM 823 C CA . THR A 1 100 ? 36.038 -22.822 5.604 1.00 41.84 100 THR A CA 1
ATOM 824 C C . THR A 1 100 ? 36.413 -22.869 4.117 1.00 41.84 100 THR A C 1
ATOM 826 O O . THR A 1 100 ? 35.548 -22.969 3.265 1.00 41.84 100 THR A O 1
ATOM 829 N N . LYS A 1 101 ? 37.688 -22.746 3.737 1.00 39.34 101 LYS A N 1
ATOM 830 C CA . LYS A 1 101 ? 38.935 -23.083 4.436 1.00 39.34 101 LYS A CA 1
ATOM 831 C C . LYS A 1 101 ? 40.096 -22.277 3.861 1.00 39.34 101 LYS A C 1
ATOM 833 O O . LYS A 1 101 ? 40.043 -22.002 2.645 1.00 39.34 101 LYS A O 1
#

Radius of gyration: 14.94 Å; Cα contacts (8 Å, |Δi|>4): 61; chains: 1; bounding box: 52×37×26 Å

InterPro domains:
  IPR001315 CARD domain [PF00619] (6-76)
  IPR011029 Death-like domain superfamily [G3DSA:1.10.533.10] (1-98)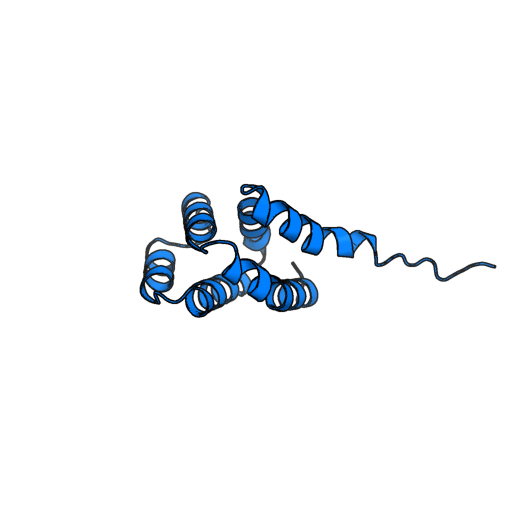
  IPR011029 Death-like domain superfamily [SSF47986] (1-81)